Protein AF-A0A0G0GR49-F1 (afdb_monomer)

Nearest PDB structures (foldseek):
  8ges-assembly1_B  TM=6.988E-01  e=3.733E-02  Roseburia hominis
  3pdg-assembly1_A  TM=7.309E-01  e=7.184E-02  Acetivibrio thermocellus ATCC 27405
  8ges-assembly2_D 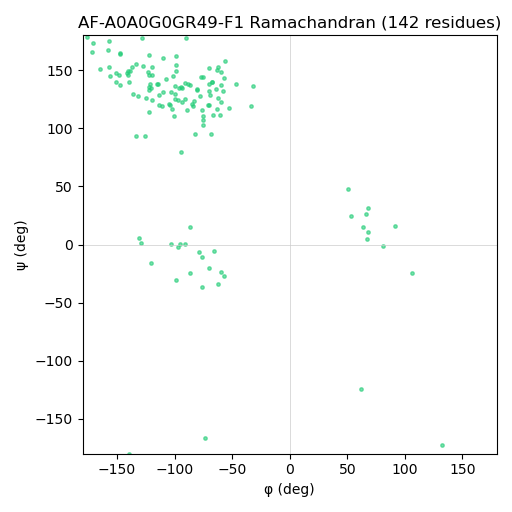 TM=6.758E-01  e=8.936E-02  Roseburia hominis
  6mvh-assembly1_C  TM=5.729E-01  e=4.397E-02  Roseburia hominis
  6nmy-assembly1_F  TM=5.237E-01  e=2.358E+00  Homo sapiens

Structure (mmCIF, N/CA/C/O backbone):
data_AF-A0A0G0GR49-F1
#
_entry.id   AF-A0A0G0GR49-F1
#
loop_
_atom_site.group_PDB
_atom_site.id
_atom_site.type_symbol
_atom_site.label_atom_id
_atom_site.label_alt_id
_atom_site.label_comp_id
_atom_site.label_asym_id
_atom_site.label_entity_id
_atom_site.label_seq_id
_atom_site.pdbx_PDB_ins_code
_atom_site.Cartn_x
_atom_site.Cartn_y
_atom_site.Cartn_z
_atom_site.occupancy
_atom_site.B_iso_or_equiv
_atom_site.auth_seq_id
_atom_site.auth_comp_id
_atom_site.auth_asym_id
_atom_site.auth_atom_id
_atom_site.pdbx_PDB_model_num
ATOM 1 N N . MET A 1 1 ? 16.044 -11.369 -40.342 1.00 41.22 1 MET A N 1
ATOM 2 C CA . MET A 1 1 ? 15.548 -11.520 -38.958 1.00 41.22 1 MET A CA 1
ATOM 3 C C . MET A 1 1 ? 16.513 -10.777 -38.052 1.00 41.22 1 MET A C 1
ATOM 5 O O . MET A 1 1 ? 17.602 -11.273 -37.810 1.00 41.22 1 MET A O 1
ATOM 9 N N . GLY A 1 2 ? 16.186 -9.537 -37.686 1.00 44.91 2 GLY A N 1
ATOM 10 C CA . GLY A 1 2 ? 17.015 -8.743 -36.782 1.00 44.91 2 GLY A CA 1
ATOM 11 C C . GLY A 1 2 ? 16.665 -9.104 -35.347 1.00 44.91 2 GLY A C 1
ATOM 12 O O . GLY A 1 2 ? 15.512 -8.956 -34.951 1.00 44.91 2 GLY A O 1
ATOM 13 N N . ILE A 1 3 ? 17.637 -9.611 -34.593 1.00 49.56 3 ILE A N 1
ATOM 14 C CA . ILE A 1 3 ? 17.514 -9.735 -33.143 1.00 49.56 3 ILE A CA 1
ATOM 15 C C . ILE A 1 3 ? 17.461 -8.307 -32.591 1.00 49.56 3 ILE A C 1
ATOM 17 O O . ILE A 1 3 ? 18.417 -7.540 -32.694 1.00 49.56 3 ILE A O 1
ATOM 21 N N . VAL A 1 4 ? 16.297 -7.920 -32.075 1.00 39.78 4 VAL A N 1
ATOM 22 C CA . VAL A 1 4 ? 16.170 -6.738 -31.229 1.00 39.78 4 VAL A CA 1
ATOM 23 C C . VAL A 1 4 ? 16.737 -7.159 -29.884 1.00 39.78 4 VAL A C 1
ATOM 25 O O . VAL A 1 4 ? 16.101 -7.905 -29.143 1.00 39.78 4 VAL A O 1
ATOM 28 N N . ILE A 1 5 ? 17.962 -6.730 -29.587 1.00 43.50 5 ILE A N 1
ATOM 29 C CA . ILE A 1 5 ? 18.467 -6.767 -28.218 1.00 43.50 5 ILE A CA 1
ATOM 30 C C . ILE A 1 5 ? 17.635 -5.725 -27.472 1.00 43.50 5 ILE A C 1
ATOM 32 O O . ILE A 1 5 ? 17.902 -4.528 -27.560 1.00 43.50 5 ILE A O 1
ATOM 36 N N . VAL A 1 6 ? 16.558 -6.167 -26.822 1.00 42.69 6 VAL A N 1
ATOM 37 C CA . VAL A 1 6 ? 15.816 -5.329 -25.881 1.00 42.69 6 VAL A CA 1
ATOM 38 C C . VAL A 1 6 ? 16.814 -4.976 -24.786 1.00 42.69 6 VAL A C 1
ATOM 40 O O . VAL A 1 6 ? 17.307 -5.854 -24.078 1.00 42.69 6 VAL A O 1
ATOM 43 N N . SER A 1 7 ? 17.197 -3.701 -24.734 1.00 49.72 7 SER A N 1
ATOM 44 C CA . SER A 1 7 ? 18.049 -3.148 -23.688 1.00 49.72 7 SER A CA 1
ATOM 45 C C . SER A 1 7 ? 17.530 -3.610 -22.329 1.00 49.72 7 SER A C 1
ATOM 47 O O . SER A 1 7 ? 16.315 -3.613 -22.123 1.00 49.72 7 SER A O 1
ATOM 49 N N . SER A 1 8 ? 18.438 -3.981 -21.425 1.00 51.34 8 SER A N 1
ATOM 50 C CA . SER A 1 8 ? 18.161 -4.235 -20.005 1.00 51.34 8 SER A CA 1
ATOM 51 C C . SER A 1 8 ? 17.027 -3.343 -19.479 1.00 51.34 8 SER A C 1
ATOM 53 O O . SER A 1 8 ? 17.045 -2.150 -19.808 1.00 51.34 8 SER A O 1
ATOM 55 N N . PRO A 1 9 ? 16.069 -3.863 -18.685 1.00 58.78 9 PRO A N 1
ATOM 56 C CA . PRO A 1 9 ? 14.983 -3.043 -18.158 1.00 58.78 9 PRO A CA 1
ATOM 57 C C . PRO A 1 9 ? 15.588 -1.820 -17.470 1.00 58.78 9 PRO A C 1
ATOM 59 O O . PRO A 1 9 ? 16.386 -1.944 -16.544 1.00 58.78 9 PRO A O 1
ATOM 62 N N . THR A 1 10 ? 15.281 -0.636 -17.994 1.00 73.12 10 THR A N 1
ATOM 63 C CA . THR A 1 10 ? 15.820 0.626 -17.475 1.00 73.12 10 THR A CA 1
ATOM 64 C C . THR A 1 10 ? 15.129 1.051 -16.189 1.00 73.12 10 THR A C 1
ATOM 66 O O . THR A 1 10 ? 15.587 1.977 -15.521 1.00 73.12 10 THR A O 1
ATOM 69 N N . CYS A 1 11 ? 14.030 0.373 -15.862 1.00 89.44 11 CYS A N 1
ATOM 70 C CA . CYS A 1 11 ? 13.277 0.554 -14.645 1.00 89.44 11 CYS A CA 1
ATOM 71 C C . CYS A 1 11 ? 13.356 -0.705 -13.782 1.00 89.44 11 CYS A C 1
ATOM 73 O O . CYS A 1 11 ? 13.202 -1.821 -14.288 1.00 89.44 11 CYS A O 1
ATOM 75 N N . SER A 1 12 ? 13.519 -0.534 -12.477 1.00 94.00 12 SER A N 1
ATOM 76 C CA . SER A 1 12 ? 13.416 -1.628 -11.513 1.00 94.00 12 SER A CA 1
ATOM 77 C C . SER A 1 12 ? 12.70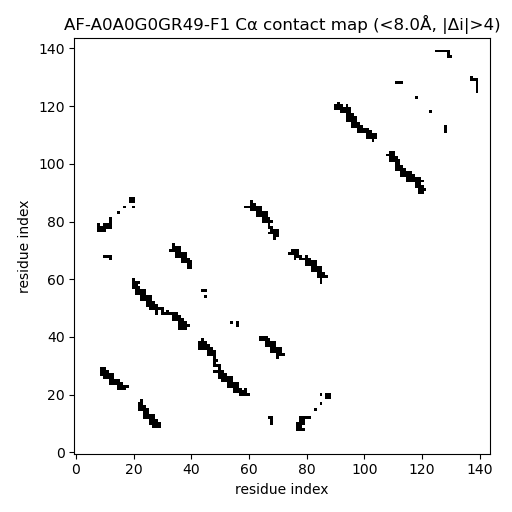4 -1.170 -10.249 1.00 94.00 12 SER A C 1
ATOM 79 O O . SER A 1 12 ? 12.784 -0.005 -9.861 1.00 94.00 12 SER A O 1
ATOM 81 N N . ILE A 1 13 ? 12.002 -2.113 -9.621 1.00 96.25 13 ILE A N 1
ATOM 82 C CA . ILE A 1 13 ? 11.442 -1.965 -8.281 1.00 96.25 13 ILE A CA 1
ATOM 83 C C . ILE A 1 13 ? 12.339 -2.773 -7.341 1.00 96.25 13 ILE A C 1
ATOM 85 O O . ILE A 1 13 ? 12.523 -3.981 -7.531 1.00 96.25 13 ILE A O 1
ATOM 89 N N . GLY A 1 14 ? 12.935 -2.095 -6.363 1.00 95.50 14 GLY A N 1
ATOM 90 C CA . GLY A 1 14 ? 13.765 -2.696 -5.325 1.00 95.50 14 GLY A CA 1
ATOM 91 C C . GLY A 1 14 ? 12.929 -3.451 -4.294 1.00 95.50 14 GLY A C 1
ATOM 92 O O . GLY A 1 14 ? 11.773 -3.796 -4.536 1.00 95.50 14 GLY A O 1
ATOM 93 N N . ASP A 1 15 ? 13.521 -3.801 -3.158 1.00 96.62 15 ASP A N 1
ATOM 94 C CA . ASP A 1 15 ? 12.801 -4.527 -2.110 1.00 96.62 15 ASP A CA 1
ATOM 95 C C . ASP A 1 15 ? 11.783 -3.634 -1.416 1.00 96.62 15 ASP A C 1
ATOM 97 O O . ASP A 1 15 ? 12.112 -2.587 -0.868 1.00 96.62 15 ASP A O 1
ATOM 101 N N . ILE A 1 16 ? 10.527 -4.063 -1.511 1.00 97.69 16 ILE A N 1
ATOM 102 C CA . ILE A 1 16 ? 9.374 -3.358 -0.976 1.00 97.69 16 ILE A CA 1
ATOM 103 C C . ILE A 1 16 ? 9.292 -3.649 0.522 1.00 97.69 16 ILE A C 1
ATOM 105 O O . ILE A 1 16 ? 9.405 -4.808 0.931 1.00 97.69 16 ILE A O 1
ATOM 109 N N . THR A 1 17 ? 9.085 -2.611 1.331 1.00 96.25 17 THR A N 1
ATOM 110 C CA . THR A 1 17 ? 8.915 -2.744 2.781 1.00 96.25 17 THR A CA 1
ATOM 111 C C . THR A 1 17 ? 7.576 -2.177 3.230 1.00 96.25 17 THR A C 1
ATOM 113 O O . THR A 1 17 ? 7.146 -1.121 2.774 1.00 96.25 17 THR A O 1
ATOM 116 N N . GLN A 1 18 ? 6.906 -2.889 4.134 1.00 94.31 18 GLN A N 1
ATOM 117 C CA . GLN A 1 18 ? 5.660 -2.434 4.741 1.00 94.31 18 GLN A CA 1
ATOM 118 C C . GLN A 1 18 ? 5.948 -1.591 5.989 1.00 94.31 18 GLN A C 1
ATOM 120 O O . GLN A 1 18 ? 6.805 -1.947 6.799 1.00 94.31 18 GLN A O 1
ATOM 125 N N . ILE A 1 19 ? 5.215 -0.490 6.148 1.00 90.56 19 ILE A N 1
ATOM 126 C CA . ILE A 1 19 ? 5.291 0.445 7.272 1.00 90.56 19 ILE A CA 1
ATOM 127 C C . ILE A 1 19 ? 3.856 0.736 7.725 1.00 90.56 19 ILE A C 1
ATOM 129 O O . ILE A 1 19 ? 3.177 1.597 7.174 1.00 90.56 19 ILE A O 1
ATOM 133 N N . GLY A 1 20 ? 3.360 -0.010 8.715 1.00 86.38 20 GLY A N 1
ATOM 134 C CA . GLY A 1 20 ? 1.939 0.052 9.069 1.00 86.38 20 GLY A CA 1
ATOM 135 C C . GLY A 1 20 ? 1.071 -0.394 7.887 1.00 86.38 20 GLY A C 1
ATOM 136 O O . GLY A 1 20 ? 1.280 -1.484 7.360 1.00 86.38 20 GLY A O 1
ATOM 137 N N . MET A 1 21 ? 0.128 0.445 7.459 1.00 88.44 21 MET A N 1
ATOM 138 C CA . MET A 1 21 ? -0.688 0.215 6.253 1.00 88.44 21 MET A CA 1
ATOM 139 C C . MET A 1 21 ? -0.080 0.831 4.983 1.00 88.44 21 MET A C 1
ATOM 141 O O . MET A 1 21 ? -0.656 0.710 3.904 1.00 88.44 21 MET A O 1
ATOM 145 N N . ASP A 1 22 ? 1.079 1.476 5.098 1.00 92.31 22 ASP A N 1
ATOM 146 C CA . ASP A 1 22 ? 1.784 2.089 3.981 1.00 92.31 22 ASP A CA 1
ATOM 147 C C . ASP A 1 22 ? 2.905 1.172 3.489 1.00 92.31 22 ASP A C 1
ATOM 149 O O . ASP A 1 22 ? 3.367 0.258 4.183 1.00 92.31 22 ASP A O 1
ATOM 153 N N . VAL A 1 23 ? 3.371 1.425 2.273 1.00 95.94 23 VAL A N 1
ATOM 154 C CA . VAL A 1 23 ? 4.409 0.635 1.623 1.00 95.94 23 VAL A CA 1
ATOM 155 C C . VAL A 1 23 ? 5.481 1.559 1.051 1.00 95.94 23 VAL A C 1
ATOM 157 O O . VAL A 1 23 ? 5.188 2.485 0.300 1.00 95.94 23 VAL A O 1
ATOM 160 N N . SER A 1 24 ? 6.739 1.294 1.398 1.00 97.19 24 SER A N 1
ATOM 161 C CA . SER A 1 24 ? 7.920 1.978 0.871 1.00 97.19 24 SER A CA 1
ATOM 162 C C . SER A 1 24 ? 8.487 1.204 -0.316 1.00 97.19 24 SER A C 1
ATOM 164 O O . SER A 1 24 ? 8.801 0.012 -0.222 1.00 97.19 24 SER A O 1
ATOM 166 N N . ILE A 1 25 ? 8.588 1.887 -1.454 1.00 97.62 25 ILE A N 1
ATOM 167 C CA . ILE A 1 25 ? 8.846 1.287 -2.761 1.00 97.62 25 ILE A CA 1
ATOM 168 C C . ILE A 1 25 ? 10.064 1.978 -3.378 1.00 97.62 25 ILE A C 1
ATOM 170 O O . ILE A 1 25 ? 9.925 3.015 -4.034 1.00 97.62 25 ILE A O 1
ATOM 174 N N . PRO A 1 26 ? 11.275 1.431 -3.185 1.00 96.81 26 PRO A N 1
ATOM 175 C CA . PRO A 1 26 ? 12.460 1.947 -3.850 1.00 96.81 26 PRO A CA 1
ATOM 176 C C . PRO A 1 26 ? 12.390 1.637 -5.346 1.00 96.81 26 PRO A C 1
ATOM 178 O O . PRO A 1 26 ? 12.140 0.497 -5.746 1.00 96.81 26 PRO A O 1
ATOM 181 N N . ILE A 1 27 ? 12.652 2.633 -6.185 1.00 94.81 27 ILE A N 1
ATOM 182 C CA . ILE A 1 27 ? 12.670 2.487 -7.640 1.00 94.81 27 ILE A CA 1
ATOM 183 C C . ILE A 1 27 ? 13.967 3.020 -8.250 1.00 94.81 27 ILE A C 1
ATOM 185 O O . ILE A 1 27 ? 14.632 3.913 -7.723 1.00 94.81 27 ILE A O 1
ATOM 189 N N . THR A 1 28 ? 14.317 2.477 -9.411 1.00 93.88 28 THR A N 1
ATOM 190 C CA . THR A 1 28 ? 15.355 3.020 -10.295 1.00 93.88 28 THR A CA 1
ATOM 191 C C . THR A 1 28 ? 14.736 3.306 -11.655 1.00 93.88 28 THR A C 1
ATOM 193 O O . THR A 1 28 ? 13.980 2.480 -12.161 1.00 93.88 28 THR A O 1
ATOM 196 N N . LEU A 1 29 ? 15.050 4.464 -12.241 1.00 92.31 29 LEU A N 1
ATOM 197 C CA . LEU A 1 29 ? 14.583 4.906 -13.562 1.00 92.31 29 LEU A CA 1
ATOM 198 C C . LEU A 1 29 ? 15.778 5.208 -14.491 1.00 92.31 29 LEU A C 1
ATOM 200 O O . LEU A 1 29 ? 16.880 5.456 -14.011 1.00 92.31 29 LEU A O 1
ATOM 204 N N . PRO A 1 30 ? 15.592 5.287 -15.823 1.00 86.69 30 PRO A N 1
ATOM 205 C CA . PRO A 1 30 ? 16.683 5.554 -16.775 1.00 86.69 30 PRO A CA 1
ATOM 206 C C . PRO A 1 30 ? 17.358 6.936 -16.697 1.00 86.69 30 PRO A C 1
ATOM 208 O O . PRO A 1 30 ? 18.267 7.192 -17.483 1.00 86.69 30 PRO A O 1
ATOM 211 N N . GLY A 1 31 ? 16.886 7.874 -15.866 1.00 82.06 31 GLY A N 1
ATOM 212 C CA . GLY A 1 31 ? 17.450 9.234 -15.781 1.00 82.06 31 GLY A CA 1
ATOM 213 C C . GLY A 1 31 ? 17.320 10.083 -17.060 1.00 82.06 31 GLY A C 1
ATOM 214 O O . GLY A 1 31 ? 17.959 11.120 -17.191 1.00 82.06 31 GLY A O 1
ATOM 215 N N . ASN A 1 32 ? 16.478 9.676 -18.013 1.00 84.25 32 ASN A N 1
ATOM 216 C CA . ASN A 1 32 ? 16.323 10.312 -19.330 1.00 84.25 32 ASN A CA 1
ATOM 217 C C . ASN A 1 32 ? 15.314 11.481 -19.355 1.00 84.25 32 ASN A C 1
ATOM 219 O O . ASN A 1 32 ? 14.828 11.854 -20.422 1.00 84.25 32 ASN A O 1
ATOM 223 N N . GLY A 1 33 ? 14.924 12.001 -18.187 1.00 84.75 33 GLY A N 1
ATOM 224 C CA . GLY A 1 33 ? 13.936 13.078 -18.044 1.00 84.75 33 GLY A CA 1
ATOM 225 C C . GLY A 1 33 ? 12.499 12.709 -18.437 1.00 84.75 33 GLY A C 1
ATOM 226 O O . GLY A 1 33 ? 11.626 13.576 -18.431 1.00 84.75 33 GLY A O 1
ATOM 227 N N . THR A 1 34 ? 12.233 11.444 -18.776 1.00 89.56 34 THR A N 1
ATOM 228 C CA . THR A 1 34 ? 10.886 10.953 -19.093 1.00 89.56 34 THR A CA 1
ATOM 229 C C . THR A 1 34 ? 10.076 10.745 -17.816 1.00 89.56 34 THR A C 1
ATOM 231 O O . THR A 1 34 ? 10.608 10.284 -16.811 1.00 89.56 34 THR A O 1
ATOM 234 N N . TRP A 1 35 ? 8.776 11.032 -17.879 1.00 93.25 35 TRP A N 1
ATOM 235 C CA . TRP A 1 35 ? 7.834 10.740 -16.801 1.00 93.25 35 TRP A CA 1
ATOM 236 C C . TRP A 1 35 ? 7.377 9.283 -16.798 1.00 93.25 35 TRP A C 1
ATOM 238 O O . TRP A 1 35 ? 6.924 8.756 -17.823 1.00 93.25 35 TRP A O 1
ATOM 248 N N . TYR A 1 36 ? 7.417 8.685 -15.614 1.00 94.62 36 TYR A N 1
ATOM 249 C CA . TYR A 1 36 ? 6.901 7.355 -15.334 1.00 94.62 36 TYR A CA 1
ATOM 250 C C . TYR A 1 36 ? 5.810 7.437 -14.270 1.00 94.62 36 TYR A C 1
ATOM 252 O O . TYR A 1 36 ? 5.791 8.362 -13.456 1.00 94.62 36 TYR A O 1
ATOM 260 N N . SER A 1 37 ? 4.889 6.483 -14.310 1.00 95.44 37 SER A N 1
ATOM 261 C CA . SER A 1 37 ? 3.956 6.211 -13.225 1.00 95.44 37 SER A CA 1
ATOM 262 C C . SER A 1 37 ? 4.350 4.914 -12.530 1.00 95.44 37 SER A C 1
ATOM 264 O O . SER A 1 37 ? 4.795 3.964 -13.183 1.00 95.44 37 SER A O 1
ATOM 266 N N . LEU A 1 38 ? 4.197 4.886 -11.210 1.00 96.69 38 LEU A N 1
ATOM 267 C CA . LEU A 1 38 ? 4.124 3.644 -10.459 1.00 96.69 38 LEU A CA 1
ATOM 268 C C . LEU A 1 38 ? 2.648 3.266 -10.380 1.00 96.69 38 LEU A C 1
ATOM 270 O O . LEU A 1 38 ? 1.830 4.076 -9.945 1.00 96.69 38 LEU A O 1
ATOM 274 N N . ASN A 1 39 ? 2.313 2.055 -10.812 1.00 97.25 39 ASN A N 1
ATOM 275 C CA . ASN A 1 39 ? 0.951 1.546 -10.781 1.00 97.25 39 ASN A CA 1
ATOM 276 C C . ASN A 1 39 ? 0.853 0.354 -9.827 1.00 97.25 39 ASN A C 1
ATOM 278 O O . ASN A 1 39 ? 1.723 -0.518 -9.866 1.00 97.25 39 ASN A O 1
ATOM 282 N N . ARG A 1 40 ? -0.220 0.296 -9.037 1.00 97.44 40 ARG A N 1
ATOM 283 C CA . ARG A 1 40 ? -0.626 -0.833 -8.194 1.00 97.44 40 ARG A CA 1
ATOM 284 C C . ARG A 1 40 ? -1.899 -1.438 -8.774 1.00 97.44 40 ARG A C 1
ATOM 286 O O . ARG A 1 40 ? -2.896 -0.742 -8.910 1.00 97.44 40 ARG A O 1
ATOM 293 N N . ASP A 1 41 ? -1.850 -2.709 -9.160 1.00 96.94 41 ASP A N 1
ATOM 294 C CA . ASP A 1 41 ? -2.984 -3.464 -9.730 1.00 96.94 41 ASP A CA 1
ATOM 295 C C . ASP A 1 41 ? -3.668 -2.795 -10.938 1.00 96.94 41 ASP A C 1
ATOM 297 O O . ASP A 1 41 ? -4.824 -3.063 -11.254 1.00 96.94 41 ASP A O 1
ATOM 301 N N . GLY A 1 42 ? -2.927 -1.940 -11.645 1.00 92.62 42 GLY A N 1
ATOM 302 C CA . GLY A 1 42 ? -3.413 -1.167 -12.788 1.00 92.62 42 GLY A CA 1
ATOM 303 C C . GLY A 1 42 ? -3.627 0.317 -12.492 1.00 92.62 42 GLY A C 1
ATOM 304 O O . GLY A 1 42 ? -3.469 1.122 -13.412 1.00 92.62 42 GLY A O 1
ATOM 305 N N . ASP A 1 43 ? -3.859 0.697 -11.237 1.00 94.81 43 ASP A N 1
ATOM 306 C CA . ASP A 1 43 ? -4.117 2.082 -10.834 1.00 94.81 43 ASP A CA 1
ATOM 307 C C . ASP A 1 43 ? -2.819 2.848 -10.558 1.00 94.81 43 ASP A C 1
ATOM 309 O O . ASP A 1 43 ? -1.895 2.325 -9.942 1.00 94.81 43 ASP A O 1
ATOM 313 N N . GLU A 1 44 ? -2.726 4.099 -11.014 1.00 95.56 44 GLU A N 1
ATOM 314 C CA . GLU A 1 44 ? -1.572 4.977 -10.763 1.00 95.56 44 GLU A CA 1
ATOM 315 C C . GLU A 1 44 ? -1.539 5.400 -9.283 1.00 95.56 44 GLU A C 1
ATOM 317 O O . GLU A 1 44 ? -2.470 6.052 -8.815 1.00 95.56 44 GLU A O 1
ATOM 322 N N . VAL A 1 45 ? -0.460 5.060 -8.567 1.00 95.62 45 VAL A N 1
ATOM 323 C CA . VAL A 1 45 ? -0.244 5.457 -7.161 1.00 95.62 45 VAL A CA 1
ATOM 324 C C . VAL A 1 45 ? 0.684 6.663 -7.025 1.00 95.62 45 VAL A C 1
ATOM 326 O O . VAL A 1 45 ? 0.517 7.457 -6.107 1.00 95.62 45 VAL A O 1
ATOM 329 N N . ASP A 1 46 ? 1.637 6.838 -7.946 1.00 96.38 46 ASP A N 1
ATOM 330 C CA . ASP A 1 46 ? 2.552 7.984 -7.945 1.00 96.38 46 ASP A CA 1
ATOM 331 C C . ASP A 1 46 ? 3.159 8.257 -9.335 1.00 96.38 46 ASP A C 1
ATOM 333 O O . ASP A 1 46 ? 3.071 7.433 -10.255 1.00 96.38 46 ASP A O 1
ATOM 337 N N . ARG A 1 47 ? 3.795 9.427 -9.498 1.00 94.38 47 ARG A N 1
ATOM 338 C CA . ARG A 1 47 ? 4.533 9.815 -10.702 1.00 94.38 47 ARG A CA 1
ATOM 339 C C . ARG A 1 47 ? 5.858 10.476 -10.386 1.00 94.38 47 ARG A C 1
ATOM 341 O O . ARG A 1 47 ? 5.913 11.550 -9.791 1.00 94.38 47 ARG A O 1
ATOM 348 N N . THR A 1 48 ? 6.904 9.971 -11.022 1.00 92.75 48 THR A N 1
ATOM 349 C CA . THR A 1 48 ? 8.236 10.557 -10.908 1.00 92.75 48 THR A CA 1
ATOM 350 C C . THR A 1 48 ? 9.031 10.400 -12.203 1.00 92.75 48 THR A C 1
ATOM 352 O O . THR A 1 48 ? 8.670 9.677 -13.137 1.00 92.75 48 THR A O 1
ATOM 355 N N . LYS A 1 49 ? 10.108 11.173 -12.290 1.00 90.56 49 LYS A N 1
ATOM 356 C CA . LYS A 1 49 ? 11.120 11.128 -13.354 1.00 90.56 49 LYS A CA 1
ATOM 357 C C . LYS A 1 49 ? 12.539 11.043 -12.781 1.00 90.56 49 LYS A C 1
ATOM 359 O O . LYS A 1 49 ? 13.502 11.076 -13.546 1.00 90.56 49 LYS A O 1
ATOM 364 N N . HIS A 1 50 ? 12.666 11.000 -11.452 1.00 84.94 50 HIS A N 1
ATOM 365 C CA . HIS A 1 50 ? 13.935 11.035 -10.732 1.00 84.94 50 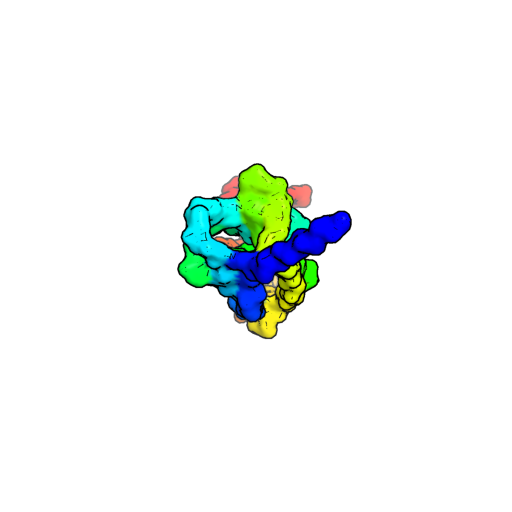HIS A CA 1
ATOM 366 C C . HIS A 1 50 ? 14.376 9.626 -10.326 1.00 84.94 50 HIS A C 1
ATOM 368 O O . HIS A 1 50 ? 13.564 8.714 -10.210 1.00 84.94 50 HIS A O 1
ATOM 374 N N . THR A 1 51 ? 15.684 9.439 -10.161 1.00 82.19 51 THR A N 1
ATOM 375 C CA . THR A 1 51 ? 16.285 8.170 -9.741 1.00 82.19 51 THR A CA 1
ATOM 376 C C . THR A 1 51 ? 17.554 8.428 -8.922 1.00 82.19 51 THR A C 1
ATOM 378 O O . THR A 1 51 ? 18.294 9.355 -9.268 1.00 82.19 51 THR A O 1
ATOM 381 N N . PRO A 1 52 ? 17.867 7.586 -7.919 1.00 79.81 52 PRO A N 1
ATOM 382 C CA . PRO A 1 52 ? 16.934 6.678 -7.241 1.00 79.81 52 PRO A CA 1
ATOM 383 C C . PRO A 1 52 ? 15.832 7.473 -6.529 1.00 79.81 52 PRO A C 1
ATOM 385 O O . PRO A 1 52 ? 16.043 8.626 -6.158 1.00 79.81 52 PRO A O 1
ATOM 388 N N . ASP A 1 53 ? 14.664 6.864 -6.371 1.00 86.62 53 ASP A N 1
ATOM 389 C CA . ASP A 1 53 ? 13.537 7.460 -5.651 1.00 86.62 53 ASP A CA 1
ATOM 390 C C . ASP A 1 53 ? 12.899 6.399 -4.751 1.00 86.62 53 ASP A C 1
ATOM 392 O O . ASP A 1 53 ? 12.979 5.204 -5.047 1.00 86.62 53 ASP A O 1
ATOM 396 N N . THR A 1 54 ? 12.278 6.833 -3.661 1.00 94.12 54 THR A N 1
ATOM 397 C CA . THR A 1 54 ? 11.491 5.960 -2.788 1.00 94.12 54 THR A CA 1
ATOM 398 C C . THR A 1 54 ? 10.092 6.526 -2.714 1.00 94.12 54 THR A C 1
ATOM 400 O O . THR A 1 54 ? 9.878 7.606 -2.167 1.00 94.12 54 THR A O 1
ATOM 403 N N . ILE A 1 55 ? 9.141 5.776 -3.258 1.00 95.69 55 ILE A N 1
ATOM 404 C CA . ILE A 1 55 ? 7.733 6.154 -3.262 1.00 95.69 55 ILE A CA 1
ATOM 405 C C . ILE A 1 55 ? 7.059 5.530 -2.043 1.00 95.69 55 ILE A C 1
ATOM 407 O O . ILE A 1 55 ? 7.259 4.348 -1.765 1.00 95.69 55 ILE A O 1
ATOM 411 N N . PHE A 1 56 ? 6.249 6.319 -1.341 1.00 95.50 56 PHE A N 1
ATOM 412 C CA . PHE A 1 56 ? 5.372 5.830 -0.283 1.00 95.50 56 PHE A CA 1
ATOM 413 C C . PHE A 1 56 ? 3.952 5.702 -0.828 1.00 95.50 56 PHE A C 1
ATOM 415 O O . PHE A 1 56 ? 3.304 6.702 -1.130 1.00 95.50 56 PHE A O 1
ATOM 422 N N . ASP A 1 57 ? 3.486 4.466 -0.968 1.00 96.12 57 ASP A N 1
ATOM 423 C CA . ASP A 1 57 ? 2.097 4.154 -1.286 1.00 96.12 57 ASP A CA 1
ATOM 424 C C . ASP A 1 57 ? 1.322 4.024 0.028 1.00 96.12 57 ASP A C 1
ATOM 426 O O . ASP A 1 57 ? 1.650 3.177 0.859 1.00 96.12 57 ASP A O 1
ATOM 430 N N . THR A 1 58 ? 0.353 4.912 0.248 1.00 93.44 58 THR A N 1
ATOM 431 C CA . THR A 1 58 ? -0.320 5.051 1.550 1.00 93.44 58 THR A CA 1
ATOM 432 C C . THR A 1 58 ? -1.652 4.317 1.591 1.00 93.44 58 THR A C 1
ATOM 434 O O . THR A 1 58 ? -2.349 4.229 0.578 1.00 93.44 58 THR A O 1
ATOM 437 N N . ASN A 1 59 ? -2.033 3.832 2.774 1.00 91.12 59 ASN A N 1
ATOM 438 C CA . ASN A 1 59 ? -3.290 3.125 3.028 1.00 91.12 59 ASN A CA 1
ATOM 439 C C . ASN A 1 59 ? -3.542 1.982 2.030 1.00 91.12 59 ASN A C 1
ATOM 441 O O . ASN A 1 59 ? -4.625 1.862 1.447 1.00 91.12 59 ASN A O 1
ATOM 445 N N . VAL A 1 60 ? -2.524 1.153 1.804 1.00 93.75 60 VAL A N 1
ATOM 446 C CA . VAL A 1 60 ? -2.618 0.012 0.894 1.00 93.75 60 VAL A CA 1
ATOM 447 C C . VAL A 1 60 ? -3.552 -1.037 1.506 1.00 93.75 60 VAL A C 1
ATOM 449 O O . VAL A 1 60 ? -3.366 -1.404 2.669 1.00 93.75 60 VAL A O 1
ATOM 452 N N . PRO A 1 61 ? -4.567 -1.533 0.773 1.00 92.75 61 PRO A N 1
ATOM 453 C CA . PRO A 1 61 ? -5.427 -2.600 1.273 1.00 92.75 61 PRO A CA 1
ATOM 454 C C . PRO A 1 61 ? -4.640 -3.853 1.674 1.00 92.75 61 PRO A C 1
ATOM 456 O O . PRO A 1 61 ? -3.529 -4.093 1.214 1.00 92.75 61 PRO A O 1
ATOM 459 N N . LEU A 1 62 ? -5.229 -4.685 2.533 1.00 92.12 62 LEU A N 1
ATOM 460 C CA . LEU A 1 62 ? -4.648 -5.989 2.845 1.00 92.12 62 LEU A CA 1
ATOM 461 C C . LEU A 1 62 ? -4.772 -6.921 1.638 1.00 92.12 62 LEU A C 1
ATOM 463 O O . LEU A 1 62 ? -5.839 -7.011 1.028 1.00 92.12 62 LEU A O 1
ATOM 467 N N . GLY A 1 63 ? -3.719 -7.686 1.358 1.00 95.25 63 GLY A N 1
ATOM 468 C CA . GLY A 1 63 ? -3.716 -8.679 0.290 1.00 95.25 63 GLY A CA 1
ATOM 469 C C . GLY A 1 63 ? -2.488 -8.622 -0.609 1.00 95.25 63 GLY A C 1
ATOM 470 O O . GLY A 1 63 ? -1.499 -7.948 -0.327 1.00 95.25 63 GLY A O 1
ATOM 471 N N . LEU A 1 64 ? -2.541 -9.408 -1.684 1.00 97.75 64 LEU A N 1
ATOM 472 C CA . LEU A 1 64 ? -1.501 -9.448 -2.705 1.00 97.75 64 LEU A CA 1
ATOM 473 C C . LEU A 1 64 ? -1.715 -8.309 -3.703 1.00 97.75 64 LEU A C 1
ATOM 475 O O . LEU A 1 64 ? -2.746 -8.267 -4.367 1.00 97.75 64 LEU A O 1
ATOM 479 N N . HIS A 1 65 ? -0.698 -7.470 -3.856 1.00 98.19 65 HIS A N 1
ATOM 480 C CA . HIS A 1 65 ? -0.668 -6.352 -4.790 1.00 98.19 65 HIS A CA 1
ATOM 481 C C . HIS A 1 65 ? 0.474 -6.511 -5.790 1.00 98.19 65 HIS A C 1
ATOM 483 O O . HIS A 1 65 ? 1.550 -7.022 -5.460 1.00 98.19 65 HIS A O 1
ATOM 489 N N . THR A 1 66 ? 0.251 -6.064 -7.024 1.00 98.25 66 THR A N 1
ATOM 490 C CA . THR A 1 66 ? 1.253 -6.068 -8.092 1.00 98.25 66 THR A CA 1
ATOM 491 C C . THR A 1 66 ? 1.625 -4.645 -8.473 1.00 98.25 66 THR A C 1
ATOM 493 O O . THR A 1 66 ? 0.793 -3.884 -8.960 1.00 98.25 66 THR A O 1
ATOM 496 N N . TYR A 1 67 ? 2.903 -4.311 -8.317 1.00 98.06 67 TYR A N 1
ATOM 497 C CA . TYR A 1 67 ? 3.468 -3.025 -8.697 1.00 98.06 67 TYR A CA 1
ATOM 498 C C . TYR A 1 67 ? 4.182 -3.097 -10.044 1.00 98.06 67 TYR A C 1
ATOM 500 O O . TYR A 1 67 ? 4.950 -4.027 -10.311 1.00 98.06 67 TYR A O 1
ATOM 508 N N . GLN A 1 68 ? 3.965 -2.093 -10.891 1.00 96.62 68 GLN A N 1
ATOM 509 C CA . GLN A 1 68 ? 4.629 -1.946 -12.187 1.00 96.62 68 GLN A CA 1
ATOM 510 C C . GLN A 1 68 ? 4.984 -0.487 -12.466 1.00 96.62 68 GLN A C 1
ATOM 512 O O . GLN A 1 68 ? 4.235 0.421 -12.121 1.00 96.62 68 GLN A O 1
ATOM 517 N N . ILE A 1 69 ? 6.110 -0.263 -13.148 1.00 95.88 69 ILE A N 1
ATOM 518 C CA . ILE A 1 69 ? 6.510 1.069 -13.616 1.00 95.88 69 ILE A CA 1
ATOM 519 C C . ILE A 1 69 ? 6.146 1.203 -15.092 1.00 95.88 69 ILE A C 1
ATOM 521 O O . ILE A 1 69 ? 6.586 0.398 -15.922 1.00 95.88 69 ILE A O 1
ATOM 525 N N . VAL A 1 70 ? 5.384 2.241 -15.429 1.00 94.69 70 VAL A N 1
ATOM 526 C CA . VAL A 1 70 ? 4.858 2.483 -16.775 1.00 94.69 70 VAL A CA 1
ATOM 527 C C . VAL A 1 70 ? 5.342 3.827 -17.307 1.00 94.69 70 VAL A C 1
ATOM 529 O O . VAL A 1 70 ? 5.303 4.850 -16.628 1.00 94.69 70 VAL A O 1
ATOM 532 N N . LYS A 1 71 ? 5.800 3.856 -18.561 1.00 93.19 71 LYS A N 1
ATOM 533 C CA . LYS A 1 71 ? 6.154 5.104 -19.248 1.00 93.19 71 LYS A CA 1
ATOM 534 C C . LYS A 1 71 ? 4.878 5.824 -19.686 1.00 93.19 71 LYS A C 1
ATOM 536 O O . LYS A 1 71 ? 4.184 5.329 -20.575 1.00 93.19 71 LYS A O 1
ATOM 541 N N . ARG A 1 72 ? 4.593 7.018 -19.152 1.00 92.94 72 ARG A N 1
ATOM 542 C CA . ARG A 1 72 ? 3.293 7.691 -19.377 1.00 92.94 72 ARG A CA 1
ATOM 543 C C . ARG A 1 72 ? 3.010 8.044 -20.834 1.00 92.94 72 ARG A C 1
ATOM 5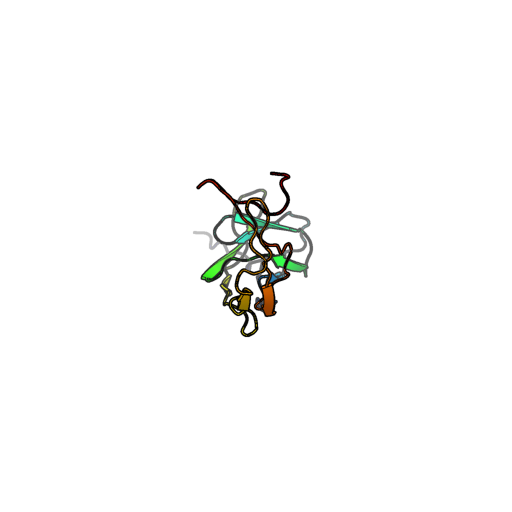45 O O . ARG A 1 72 ? 1.866 7.988 -21.262 1.00 92.94 72 ARG A O 1
ATOM 552 N N . SER A 1 73 ? 4.037 8.382 -21.614 1.00 89.88 73 SER A N 1
ATOM 553 C CA . SER A 1 73 ? 3.837 8.753 -23.021 1.00 89.88 73 SER A CA 1
ATOM 554 C C . SER A 1 73 ? 3.440 7.582 -23.922 1.00 89.88 73 SER A C 1
ATOM 556 O O . SER A 1 73 ? 2.906 7.817 -24.999 1.00 89.88 73 SER A O 1
ATOM 558 N N . SER A 1 74 ? 3.703 6.339 -23.507 1.00 88.94 74 SER A N 1
ATOM 559 C CA . SER A 1 74 ? 3.403 5.138 -24.298 1.00 88.94 74 SER A CA 1
ATOM 560 C C . SER A 1 74 ? 2.458 4.154 -23.609 1.00 88.94 74 SER A C 1
ATOM 562 O O . SER A 1 74 ? 1.969 3.251 -24.273 1.00 88.94 74 SER A O 1
ATOM 564 N N . GLY A 1 75 ? 2.245 4.264 -22.295 1.00 88.19 75 GLY A N 1
ATOM 565 C CA . GLY A 1 75 ? 1.479 3.285 -21.513 1.00 88.19 75 GLY A CA 1
ATOM 566 C C . GLY A 1 75 ? 2.157 1.914 -21.383 1.00 88.19 75 GLY A C 1
ATOM 567 O O . GLY A 1 75 ? 1.540 0.958 -20.933 1.00 88.19 75 GLY A O 1
ATOM 568 N N . VAL A 1 76 ? 3.428 1.803 -21.779 1.00 89.19 76 VAL A N 1
ATOM 569 C CA . VAL A 1 76 ? 4.194 0.548 -21.781 1.00 89.19 76 VAL A CA 1
ATOM 570 C C . VAL A 1 76 ? 5.030 0.435 -20.508 1.00 89.19 76 VAL A C 1
ATOM 572 O O . VAL A 1 76 ? 5.707 1.394 -20.121 1.00 89.19 76 VAL A O 1
ATOM 575 N N . SER A 1 77 ? 5.010 -0.743 -19.881 1.00 91.81 77 SER A N 1
ATOM 576 C CA . SER A 1 77 ? 5.861 -1.072 -18.736 1.00 91.81 77 SER A CA 1
ATOM 577 C C . SER A 1 77 ? 7.341 -1.072 -19.125 1.00 91.81 77 SER A C 1
ATOM 579 O O . SER A 1 77 ? 7.711 -1.670 -20.136 1.00 91.81 77 SER A O 1
ATOM 581 N N . CYS A 1 78 ? 8.203 -0.448 -18.323 1.00 89.56 78 CYS A N 1
ATOM 582 C CA . CYS A 1 78 ? 9.642 -0.346 -18.617 1.00 89.56 78 CYS A CA 1
ATOM 583 C C . CYS A 1 78 ? 10.533 -1.305 -17.807 1.00 89.56 78 CYS A C 1
ATOM 585 O O . CYS A 1 78 ? 11.753 -1.306 -17.978 1.00 89.56 78 CYS A O 1
ATOM 587 N N . GLY A 1 79 ? 9.935 -2.126 -16.943 1.00 91.31 79 GLY A N 1
ATOM 588 C CA . GLY A 1 79 ? 10.627 -3.098 -16.103 1.00 91.31 79 GLY A CA 1
ATOM 589 C C . GLY A 1 79 ? 9.710 -4.240 -15.659 1.00 91.31 79 GLY A C 1
ATOM 590 O O . GLY A 1 79 ? 8.513 -4.215 -15.960 1.00 91.31 79 GLY A O 1
ATOM 591 N N . PRO A 1 80 ? 10.261 -5.253 -14.969 1.00 92.88 80 PRO A N 1
ATOM 592 C CA . PRO A 1 80 ? 9.467 -6.345 -14.419 1.00 92.88 80 PRO A CA 1
ATOM 593 C C . PRO A 1 80 ? 8.484 -5.839 -13.355 1.00 92.88 80 PRO A C 1
ATOM 595 O O . PRO A 1 80 ? 8.759 -4.870 -12.646 1.00 92.88 80 PRO A O 1
ATOM 598 N N . ALA A 1 81 ? 7.348 -6.528 -13.234 1.00 95.19 81 ALA A N 1
ATOM 599 C CA . ALA A 1 81 ? 6.426 -6.324 -12.123 1.00 95.19 81 ALA A CA 1
ATOM 600 C C . ALA A 1 81 ? 7.021 -6.851 -10.815 1.00 95.19 81 ALA A C 1
ATOM 602 O O . ALA A 1 81 ? 7.782 -7.823 -10.831 1.00 95.19 81 ALA A O 1
ATOM 603 N N . LYS A 1 82 ? 6.619 -6.265 -9.686 1.00 97.31 82 LYS A N 1
ATOM 604 C CA . LYS A 1 82 ? 6.930 -6.791 -8.357 1.00 97.31 82 LYS A CA 1
ATOM 605 C C . LYS A 1 82 ? 5.660 -6.999 -7.552 1.00 97.31 82 LYS A C 1
ATOM 607 O O . LYS A 1 82 ? 4.853 -6.090 -7.404 1.00 97.31 82 LYS A O 1
ATOM 612 N N . THR A 1 83 ? 5.494 -8.209 -7.042 1.00 98.06 83 THR A N 1
ATOM 613 C CA . THR A 1 83 ? 4.387 -8.567 -6.160 1.00 98.06 83 THR A CA 1
ATOM 614 C C . THR A 1 83 ? 4.778 -8.357 -4.707 1.00 98.06 83 THR A C 1
ATOM 616 O O . THR A 1 83 ? 5.886 -8.728 -4.312 1.00 98.06 83 THR A O 1
ATOM 619 N N . PHE A 1 84 ? 3.861 -7.825 -3.912 1.00 97.62 84 PHE A N 1
ATOM 620 C CA . PHE A 1 84 ? 4.029 -7.648 -2.477 1.00 97.62 84 PHE A CA 1
ATOM 621 C C . PHE A 1 84 ? 2.725 -7.986 -1.759 1.00 97.62 84 PHE A C 1
ATOM 623 O O . PHE A 1 84 ? 1.648 -7.671 -2.258 1.00 97.62 84 PHE A O 1
ATOM 630 N N . VAL A 1 85 ? 2.818 -8.656 -0.611 1.00 96.75 85 VAL A N 1
ATOM 631 C CA . VAL A 1 85 ? 1.650 -8.964 0.219 1.00 96.75 85 VAL A CA 1
ATOM 632 C C . VAL A 1 85 ? 1.634 -7.991 1.382 1.00 96.75 85 VAL A C 1
ATOM 634 O O . VAL A 1 85 ? 2.542 -8.018 2.209 1.00 96.75 85 VAL A O 1
ATOM 637 N N . VAL A 1 86 ? 0.599 -7.161 1.447 1.00 94.94 86 VAL A N 1
ATOM 638 C CA . VAL A 1 86 ? 0.328 -6.312 2.604 1.00 94.94 86 VAL A CA 1
ATOM 639 C C . VAL A 1 86 ? -0.454 -7.138 3.611 1.00 94.94 86 VAL A C 1
ATOM 641 O O . VAL A 1 86 ? -1.527 -7.669 3.310 1.00 94.94 86 VAL A O 1
ATOM 644 N N . VAL A 1 87 ? 0.109 -7.280 4.804 1.00 91.56 87 VAL A N 1
ATOM 645 C CA . VAL A 1 87 ? -0.499 -8.028 5.908 1.00 91.56 87 VAL A CA 1
ATOM 646 C C . VAL A 1 87 ? -0.937 -7.076 7.006 1.00 91.56 87 VAL A C 1
ATOM 648 O O . VAL A 1 87 ? -0.477 -5.946 7.073 1.00 91.56 87 VAL A O 1
ATOM 651 N N . LEU A 1 88 ? -1.838 -7.507 7.880 1.00 86.69 88 LEU A N 1
ATOM 652 C CA . LEU A 1 88 ? -2.164 -6.704 9.052 1.00 86.69 88 LEU A CA 1
ATOM 653 C C . LEU A 1 88 ? -0.889 -6.562 9.910 1.00 86.69 88 LEU A C 1
ATOM 655 O O . LEU A 1 88 ? -0.275 -7.593 10.211 1.00 86.69 88 LEU A O 1
ATOM 659 N N . PRO A 1 89 ? -0.451 -5.341 10.275 1.00 79.19 89 PRO A N 1
ATOM 660 C CA . PRO A 1 89 ? 0.673 -5.181 11.186 1.00 79.19 89 PRO A CA 1
ATOM 661 C C . PRO A 1 89 ? 0.377 -5.911 12.502 1.00 79.19 89 PRO A C 1
ATOM 663 O O . PRO A 1 89 ? -0.771 -5.900 12.944 1.00 79.19 89 PRO A O 1
ATOM 666 N N . PRO A 1 90 ? 1.376 -6.541 13.142 1.00 68.06 90 PRO A N 1
ATOM 667 C CA . PRO A 1 90 ? 1.158 -7.342 14.349 1.00 68.06 90 PRO A CA 1
ATOM 668 C C . PRO A 1 90 ? 0.562 -6.535 15.512 1.00 68.06 90 PRO A C 1
ATOM 670 O O . PRO A 1 90 ? -0.105 -7.114 16.361 1.00 68.06 90 PRO A O 1
ATOM 673 N N . ASP A 1 91 ? 0.754 -5.213 15.507 1.00 67.88 91 ASP A N 1
ATOM 674 C CA . ASP A 1 91 ? 0.230 -4.293 16.520 1.00 67.88 91 ASP A CA 1
ATOM 675 C C . ASP A 1 91 ? -1.106 -3.639 16.107 1.00 67.88 91 ASP A C 1
ATOM 677 O O . ASP A 1 91 ? -1.652 -2.826 16.853 1.00 67.88 91 ASP A O 1
ATOM 681 N N . LEU A 1 92 ? -1.638 -3.972 14.921 1.00 67.00 92 LEU A N 1
ATOM 682 C CA . LEU A 1 92 ? -2.921 -3.471 14.430 1.00 67.00 92 LEU A CA 1
ATOM 683 C C . LEU A 1 92 ? -4.036 -4.475 14.774 1.00 67.00 92 LEU A C 1
ATOM 685 O O . LEU A 1 92 ? -4.428 -5.310 13.960 1.00 67.00 92 LEU A O 1
ATOM 689 N N . GLU A 1 93 ? -4.513 -4.456 16.015 1.00 71.50 93 GLU A N 1
ATOM 690 C CA . GLU A 1 93 ? -5.618 -5.313 16.461 1.00 71.50 93 GLU A CA 1
ATOM 691 C C . GLU A 1 93 ? -6.993 -4.649 16.268 1.00 71.50 93 GLU A C 1
ATOM 693 O O . GLU A 1 93 ? -7.122 -3.511 15.826 1.00 71.50 93 GLU A O 1
ATOM 698 N N . LYS A 1 94 ? -8.079 -5.363 16.591 1.00 73.94 94 LYS A N 1
ATOM 699 C CA . LYS A 1 94 ? -9.391 -4.709 16.685 1.00 73.94 94 LYS A CA 1
ATOM 700 C C . LYS A 1 94 ? -9.389 -3.747 17.877 1.00 73.94 94 LYS A C 1
ATOM 702 O O . LYS A 1 94 ? -8.910 -4.140 18.943 1.00 73.94 94 LYS A O 1
ATOM 707 N N . PRO A 1 95 ? -9.987 -2.549 17.752 1.00 80.19 95 PRO A N 1
ATOM 708 C CA . PRO A 1 95 ? -10.148 -1.667 18.892 1.00 80.19 95 PRO A CA 1
ATOM 709 C C . PRO A 1 95 ? -10.980 -2.364 19.969 1.00 80.19 95 PRO A C 1
ATOM 711 O O . PRO A 1 95 ? -11.985 -3.025 19.687 1.00 80.19 95 PRO A O 1
ATOM 714 N N . ILE A 1 96 ? -10.548 -2.209 21.213 1.00 86.69 96 ILE A N 1
ATOM 715 C CA . ILE A 1 96 ? -11.243 -2.735 22.381 1.00 86.69 96 ILE A CA 1
ATOM 716 C C . ILE A 1 96 ? -11.916 -1.554 23.058 1.00 86.69 96 ILE A C 1
ATOM 718 O O . ILE A 1 96 ? -11.254 -0.608 23.481 1.00 86.69 96 ILE A O 1
ATOM 722 N N . VAL A 1 97 ? -13.238 -1.619 23.189 1.00 90.75 97 VAL A N 1
ATOM 723 C CA . VAL A 1 97 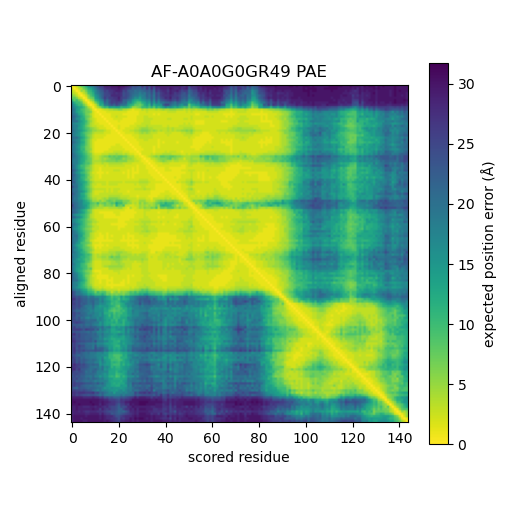? -14.036 -0.611 23.888 1.00 90.75 97 VAL A CA 1
ATOM 724 C C . VAL A 1 97 ? -14.824 -1.263 25.013 1.00 90.75 97 VAL A C 1
ATOM 726 O O . VAL A 1 97 ? -15.260 -2.407 24.902 1.00 90.75 97 VAL A O 1
ATOM 729 N N . SER A 1 98 ? -15.010 -0.525 26.100 1.00 90.81 98 SER A N 1
ATOM 730 C CA . SER A 1 98 ? -15.908 -0.904 27.187 1.00 90.81 98 SER A CA 1
ATOM 731 C C . SER A 1 98 ? -16.979 0.160 27.324 1.00 90.81 98 SER A C 1
ATOM 733 O O . SER A 1 98 ? -16.654 1.336 27.473 1.00 90.81 98 SER A O 1
ATOM 735 N N . THR A 1 99 ? -18.242 -0.246 27.248 1.00 90.31 99 THR A N 1
ATOM 736 C CA . THR A 1 99 ? -19.391 0.632 27.458 1.00 90.31 99 THR A CA 1
ATOM 737 C C . THR A 1 99 ? -19.853 0.540 28.904 1.00 90.31 99 THR A C 1
ATOM 739 O O . THR A 1 99 ? -19.957 -0.541 29.488 1.00 90.31 99 THR A O 1
ATOM 742 N N . ASN A 1 100 ? -20.136 1.690 29.506 1.00 89.69 100 ASN A N 1
ATOM 743 C CA . ASN A 1 100 ? -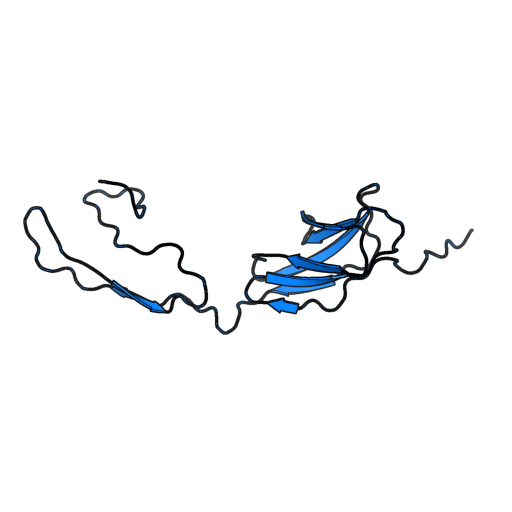20.751 1.727 30.822 1.00 89.69 100 ASN A CA 1
ATOM 744 C C . ASN A 1 100 ? -22.238 1.363 30.700 1.00 89.69 100 ASN A C 1
ATOM 746 O O . 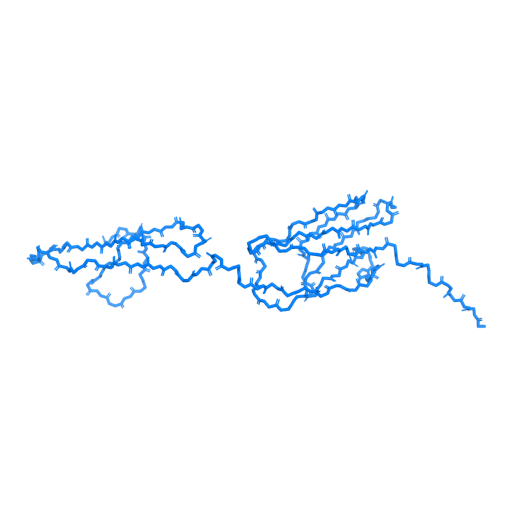ASN A 1 100 ? -22.883 1.754 29.723 1.00 89.69 100 ASN A O 1
ATOM 750 N N . PRO A 1 101 ? -22.810 0.643 31.683 1.00 90.19 101 PRO A N 1
ATOM 751 C CA . PRO A 1 101 ? -24.255 0.498 31.756 1.00 90.19 101 PRO A CA 1
ATOM 752 C C . PRO A 1 101 ? -24.901 1.879 31.884 1.00 90.19 101 PRO A C 1
ATOM 754 O O . PRO A 1 101 ? -24.322 2.788 32.486 1.00 90.19 101 PRO A O 1
ATOM 757 N N . VAL A 1 102 ? -26.102 2.020 31.330 1.00 89.19 102 VAL A N 1
ATOM 758 C CA . VAL A 1 102 ? -26.881 3.254 31.465 1.00 89.19 102 VAL A CA 1
ATOM 759 C C . VAL A 1 102 ? -27.309 3.416 32.930 1.00 89.19 102 VAL A C 1
ATOM 761 O O . VAL A 1 102 ? -27.589 2.426 33.617 1.00 89.19 102 VAL A O 1
ATOM 764 N N . TYR A 1 103 ? -27.260 4.644 33.442 1.00 88.06 103 TYR A N 1
ATOM 765 C CA . TYR A 1 103 ? -27.680 4.970 34.800 1.00 88.06 103 TYR A CA 1
ATOM 766 C C . TYR A 1 103 ? -28.273 6.379 34.900 1.00 88.06 103 TYR A C 1
ATOM 768 O O . TYR A 1 103 ? -28.054 7.247 34.054 1.00 88.06 103 TYR A O 1
ATOM 776 N N . GLY A 1 104 ? -28.983 6.636 36.004 1.00 87.00 104 GLY A N 1
ATOM 777 C CA . GLY A 1 104 ? -29.586 7.946 36.267 1.00 87.00 104 GLY A CA 1
ATOM 778 C C . GLY A 1 104 ? -30.728 8.285 35.308 1.00 87.00 104 GLY A C 1
ATOM 779 O O . GLY A 1 104 ? -30.911 9.458 34.991 1.00 87.00 104 GLY A O 1
ATOM 780 N N . GLU A 1 105 ? -31.456 7.265 34.849 1.00 88.69 105 GLU A N 1
ATOM 781 C CA . GLU A 1 105 ? -32.601 7.415 33.952 1.00 88.69 105 GLU A CA 1
ATOM 782 C C . GLU A 1 105 ? -33.675 8.317 34.577 1.00 88.69 105 GLU A C 1
ATOM 784 O O . GLU A 1 105 ? -34.104 8.125 35.718 1.00 88.69 105 GLU A O 1
ATOM 789 N N . THR A 1 106 ? -34.147 9.276 33.797 1.00 87.56 106 THR A N 1
ATOM 790 C CA . THR A 1 106 ? -35.350 10.076 34.045 1.00 87.56 106 THR A CA 1
ATOM 791 C C . THR A 1 106 ? -36.220 10.024 32.789 1.00 87.56 106 THR A C 1
ATOM 793 O O . THR A 1 106 ? -35.807 9.466 31.776 1.00 87.56 106 THR A O 1
ATOM 796 N N . GLU A 1 107 ? -37.400 10.645 32.808 1.00 81.38 107 GLU A N 1
ATOM 797 C CA . GLU A 1 107 ? -38.282 10.677 31.629 1.00 81.38 107 GLU A CA 1
ATOM 798 C C . GLU A 1 107 ? -37.626 11.282 30.374 1.00 81.38 107 GLU A C 1
ATOM 800 O O . GLU A 1 107 ? -38.015 10.937 29.262 1.00 81.38 107 GLU A O 1
ATOM 805 N N . VAL A 1 108 ? -36.637 12.172 30.534 1.00 85.44 108 VAL A N 1
ATOM 806 C CA . VAL A 1 108 ? -36.032 12.934 29.423 1.00 85.44 108 VAL A CA 1
ATOM 807 C C . VAL A 1 108 ? -34.502 12.902 29.400 1.00 85.44 108 VAL A C 1
ATOM 809 O O . VAL A 1 108 ? -33.885 13.606 28.606 1.00 85.44 108 VAL A O 1
ATOM 812 N N . SER A 1 109 ? -33.859 12.132 30.277 1.00 83.38 109 SER A N 1
ATOM 813 C CA . SER A 1 109 ? -32.396 12.034 30.295 1.00 83.38 109 SER A CA 1
ATOM 814 C C . SER A 1 109 ? -31.912 10.685 30.801 1.00 83.38 109 SER A C 1
ATOM 816 O O . SER A 1 109 ? -32.535 10.079 31.669 1.00 83.38 109 SER A O 1
ATOM 818 N N . ALA A 1 110 ? -30.776 10.260 30.262 1.00 84.19 110 ALA A N 1
ATOM 819 C CA . ALA A 1 110 ? -30.065 9.040 30.603 1.00 84.19 110 ALA A CA 1
ATOM 820 C C . ALA A 1 110 ? -28.564 9.342 30.588 1.00 84.19 110 ALA A C 1
ATOM 822 O O . ALA A 1 110 ? -28.106 10.187 29.811 1.00 84.19 110 ALA A O 1
ATOM 823 N N . ARG A 1 111 ? -27.779 8.678 31.440 1.00 86.31 111 ARG A N 1
ATOM 824 C CA . ARG A 1 111 ? -26.317 8.824 31.446 1.00 86.31 111 ARG A CA 1
ATOM 825 C C . ARG A 1 111 ? -25.693 7.510 31.015 1.00 86.31 111 ARG A C 1
ATOM 827 O O . ARG A 1 111 ? -25.995 6.462 31.570 1.00 86.31 111 ARG A O 1
ATOM 834 N N . SER A 1 112 ? -24.806 7.584 30.034 1.00 89.50 112 SER A N 1
ATOM 835 C CA . SER A 1 112 ? -24.007 6.459 29.558 1.00 89.50 112 SER A CA 1
ATOM 836 C C . SER A 1 112 ? -22.585 6.939 29.267 1.00 89.50 112 SER A C 1
ATOM 838 O O . SER A 1 112 ? -22.256 8.108 29.481 1.00 89.50 112 SER A O 1
ATOM 840 N N . GLY A 1 113 ? -21.725 6.036 28.821 1.00 87.81 113 GLY A N 1
ATOM 841 C CA . GLY A 1 113 ? -20.310 6.292 28.628 1.00 87.81 113 GLY A CA 1
ATOM 842 C C . GLY A 1 113 ? -19.590 5.110 28.017 1.00 87.81 113 GLY A C 1
ATOM 843 O O . GLY A 1 113 ? -20.159 4.041 27.791 1.00 87.81 113 GLY A O 1
ATOM 844 N N . GLY A 1 114 ? -18.302 5.306 27.800 1.00 87.81 114 GLY A N 1
ATOM 845 C CA . GLY A 1 114 ? -17.395 4.218 27.522 1.00 87.81 114 GLY A CA 1
ATOM 846 C C . GLY A 1 114 ? -15.956 4.690 27.503 1.00 87.81 114 GLY A C 1
ATOM 847 O O . GLY A 1 114 ? -15.672 5.886 27.435 1.00 87.81 114 GLY A O 1
ATOM 848 N N . THR A 1 115 ? -15.057 3.720 27.546 1.00 89.62 115 THR A N 1
ATOM 849 C CA . THR A 1 115 ? -13.619 3.934 27.433 1.00 89.62 115 THR A CA 1
ATOM 850 C C . THR A 1 115 ? -13.101 3.120 26.263 1.00 89.62 115 THR A C 1
ATOM 852 O O . THR A 1 115 ? -13.401 1.929 26.142 1.00 89.62 115 THR A O 1
ATOM 855 N N . ILE A 1 116 ? -12.287 3.752 25.423 1.00 88.50 116 ILE A N 1
ATOM 856 C CA . ILE A 1 116 ? -11.454 3.044 24.455 1.00 88.50 116 ILE A CA 1
ATOM 857 C C . ILE A 1 116 ? -10.290 2.441 25.245 1.00 88.50 116 ILE A C 1
ATOM 859 O O . ILE A 1 116 ? -9.440 3.166 25.754 1.00 88.50 116 ILE A O 1
ATOM 863 N N . ILE A 1 117 ? -10.307 1.120 25.423 1.00 88.12 117 ILE A N 1
ATOM 864 C CA . ILE A 1 117 ? -9.263 0.359 26.126 1.00 88.12 117 ILE A CA 1
ATOM 865 C C . ILE A 1 117 ? -8.031 0.210 25.227 1.00 88.12 117 ILE A C 1
ATOM 867 O O . ILE A 1 117 ? -6.906 0.258 25.713 1.00 88.12 117 ILE A O 1
ATOM 871 N N . SER A 1 118 ? -8.250 0.037 23.925 1.00 83.50 118 SER A N 1
ATOM 872 C CA . SER A 1 118 ? -7.210 0.025 22.899 1.00 83.50 118 SER A CA 1
ATOM 873 C C . SER A 1 118 ? -7.802 0.527 21.587 1.00 83.50 118 SER A C 1
ATOM 875 O O . SER A 1 118 ? -8.933 0.175 21.248 1.00 83.50 118 SER A O 1
ATOM 877 N N . ASP A 1 119 ? -7.045 1.336 20.854 1.00 79.88 119 ASP A N 1
ATOM 878 C CA . ASP A 1 119 ? -7.376 1.781 19.499 1.00 79.88 119 ASP A CA 1
ATOM 879 C C . ASP A 1 119 ? -7.067 0.721 18.433 1.00 79.88 119 ASP A C 1
ATOM 881 O O . ASP A 1 119 ? -7.427 0.887 17.267 1.00 79.88 119 ASP A O 1
ATOM 885 N N . GLY A 1 120 ? -6.432 -0.387 18.829 1.00 78.56 120 GLY A N 1
ATOM 886 C CA . GLY A 1 120 ? -6.036 -1.429 17.896 1.00 78.56 120 GLY A CA 1
ATOM 887 C C . GLY A 1 120 ? -4.961 -0.957 16.918 1.00 78.56 120 GLY A C 1
ATOM 888 O O . GLY A 1 120 ? -4.909 -1.452 15.803 1.00 78.56 120 GLY A O 1
ATOM 889 N N . GLY A 1 121 ? -4.141 0.033 17.291 1.00 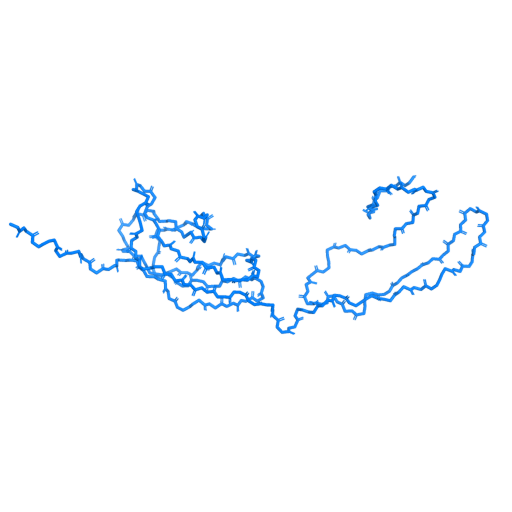72.00 121 GLY A N 1
ATOM 890 C CA . GLY A 1 121 ? -2.991 0.479 16.499 1.00 72.00 121 GLY A CA 1
ATOM 891 C C . GLY A 1 121 ? -3.309 1.436 15.343 1.00 72.00 121 GLY A C 1
ATOM 892 O O . GLY A 1 121 ? -2.386 1.888 14.665 1.00 72.00 121 GLY A O 1
ATOM 893 N N . SER A 1 122 ? -4.580 1.781 15.116 1.00 74.69 122 SER A N 1
ATOM 894 C CA . SER A 1 122 ? -4.983 2.829 14.170 1.00 74.69 122 SER A CA 1
ATOM 895 C C . SER A 1 122 ? -5.330 4.120 14.905 1.00 74.69 122 SER A C 1
ATOM 897 O O . SER A 1 122 ? -5.940 4.089 15.968 1.00 74.69 122 SER A O 1
ATOM 899 N N . VAL A 1 123 ? -5.029 5.274 14.299 1.00 76.38 123 VAL A N 1
ATOM 900 C CA . VAL A 1 123 ? -5.415 6.577 14.860 1.00 76.38 123 VAL A CA 1
ATOM 901 C C . VAL A 1 123 ? -6.937 6.657 14.995 1.00 76.38 123 VAL A C 1
ATOM 903 O O . VAL A 1 123 ? -7.665 6.545 14.007 1.00 76.38 123 VAL A O 1
ATOM 906 N N . VAL A 1 124 ? -7.418 6.893 16.216 1.00 78.56 124 VAL A N 1
ATOM 907 C CA . VAL A 1 124 ? -8.825 7.216 16.482 1.00 78.56 124 VAL A CA 1
ATOM 908 C C . VAL A 1 124 ? -9.075 8.664 16.069 1.00 78.56 124 VAL A C 1
ATOM 910 O O . VAL A 1 124 ? -8.571 9.589 16.704 1.00 78.56 124 VAL A O 1
ATOM 913 N N . THR A 1 125 ? -9.848 8.873 15.005 1.00 83.12 125 THR A N 1
ATOM 914 C CA . THR A 1 125 ? -10.192 10.220 14.517 1.00 83.12 125 THR A CA 1
ATOM 915 C C . THR A 1 125 ? -11.414 10.807 15.211 1.00 83.12 125 THR A C 1
ATOM 917 O O . THR A 1 125 ? -11.555 12.024 15.266 1.00 83.12 125 THR A O 1
ATOM 920 N N . GLU A 1 126 ? -12.292 9.956 15.746 1.00 81.19 126 GLU A N 1
ATOM 921 C CA . GLU A 1 126 ? -13.488 10.380 16.463 1.00 81.19 126 GLU A CA 1
ATOM 922 C C . GLU A 1 126 ? -13.969 9.288 17.425 1.00 81.19 126 GLU A C 1
ATOM 924 O O . GLU A 1 126 ? -13.857 8.094 17.143 1.00 81.19 126 GLU A O 1
ATOM 929 N N . ALA A 1 127 ? -14.499 9.701 18.574 1.00 83.94 127 ALA A N 1
ATOM 930 C CA . ALA A 1 127 ? -15.071 8.816 19.576 1.00 83.94 127 ALA A CA 1
ATOM 931 C C . ALA A 1 127 ? -16.229 9.522 20.277 1.00 83.94 127 ALA A C 1
ATOM 933 O O . ALA A 1 127 ? -16.124 10.693 20.642 1.00 83.94 127 ALA A O 1
ATOM 934 N N . GLY A 1 128 ? -17.327 8.806 20.500 1.00 81.56 128 GLY A N 1
ATOM 935 C CA . GLY A 1 128 ? -18.508 9.382 21.121 1.00 81.56 128 GLY A CA 1
ATOM 936 C C . GLY A 1 128 ? -19.556 8.339 21.469 1.00 81.56 128 GLY A C 1
ATOM 937 O O . GLY A 1 128 ? -19.438 7.161 21.134 1.00 81.56 128 GLY A O 1
ATOM 938 N N . ILE A 1 129 ? -20.589 8.800 22.163 1.00 79.56 129 ILE A N 1
ATOM 939 C CA . ILE A 1 129 ? -21.791 8.022 22.452 1.00 79.56 129 ILE A CA 1
ATOM 940 C C . ILE A 1 129 ? -22.842 8.465 21.446 1.00 79.56 129 ILE A C 1
ATOM 942 O O . ILE A 1 129 ? -23.101 9.662 21.335 1.00 79.56 129 ILE A O 1
ATOM 946 N N . VAL A 1 130 ? -23.473 7.514 20.760 1.00 78.44 130 VAL A N 1
ATOM 947 C CA . VAL A 1 130 ? -24.652 7.802 19.940 1.00 78.44 130 VAL A CA 1
ATOM 948 C C . VAL A 1 130 ? -25.875 7.186 20.603 1.00 78.44 130 VAL A C 1
ATOM 950 O O . VAL A 1 130 ? -25.850 6.025 21.011 1.00 78.44 130 VAL A O 1
ATOM 953 N N . TRP A 1 131 ? -26.933 7.977 20.744 1.00 73.19 131 TRP A N 1
ATOM 954 C CA . TRP A 1 131 ? -28.214 7.558 21.302 1.00 73.19 131 TRP A CA 1
ATOM 955 C C . TRP A 1 131 ? -29.342 8.062 20.404 1.00 73.19 131 TRP A C 1
ATOM 957 O O . TRP A 1 131 ? -29.173 9.031 19.669 1.00 73.19 131 TRP A O 1
ATOM 967 N N . SER A 1 132 ? -30.487 7.385 20.441 1.00 69.00 132 SER A N 1
ATOM 968 C CA . SER A 1 132 ? -31.664 7.779 19.673 1.00 69.00 132 SER A CA 1
ATOM 969 C C . SER A 1 132 ? -32.939 7.219 20.287 1.00 69.00 132 SER A C 1
ATOM 971 O O . SER A 1 132 ? -32.930 6.163 20.919 1.00 69.00 132 SER A O 1
ATOM 973 N N . THR A 1 133 ? -34.047 7.918 20.0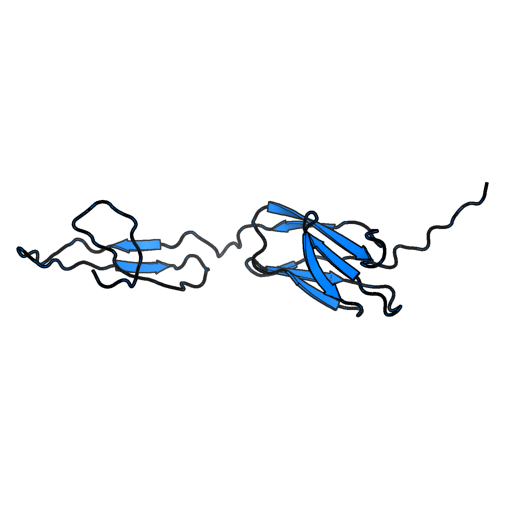52 1.00 71.94 133 THR A N 1
ATOM 974 C CA . THR A 1 133 ? -35.415 7.472 20.351 1.00 71.94 133 THR A CA 1
ATOM 975 C C . THR A 1 133 ? -36.118 6.863 19.126 1.00 71.94 133 THR A C 1
ATOM 977 O O . THR A 1 133 ? -37.248 6.391 19.240 1.00 71.94 133 THR A O 1
ATOM 980 N N . SER A 1 134 ? -35.458 6.846 17.956 1.00 67.88 134 SER A N 1
ATOM 981 C CA . SER A 1 134 ? -35.958 6.294 16.686 1.00 67.88 134 SER A CA 1
ATOM 982 C C . SER A 1 134 ? -34.878 5.508 15.912 1.00 67.88 134 SER A C 1
ATOM 984 O O . SER A 1 134 ? -33.685 5.793 16.011 1.00 67.88 134 SER A O 1
ATOM 986 N N . ASN A 1 135 ? -35.268 4.490 15.141 1.00 58.47 135 ASN A N 1
ATOM 987 C CA . ASN A 1 135 ? -34.325 3.656 14.381 1.00 58.47 135 ASN A CA 1
ATOM 988 C C . ASN A 1 135 ? -33.934 4.340 13.052 1.00 58.47 135 ASN A C 1
ATOM 990 O O . ASN A 1 135 ? -34.653 4.183 12.067 1.00 58.47 135 ASN A O 1
ATOM 994 N N . GLY A 1 136 ? -32.816 5.069 12.994 1.00 60.28 136 GLY A N 1
ATOM 995 C CA . GLY A 1 136 ? -32.305 5.675 11.753 1.00 60.28 136 GLY A CA 1
ATOM 996 C C . GLY A 1 136 ? -30.844 6.128 11.861 1.00 60.28 136 GLY A C 1
ATOM 997 O O . GLY A 1 136 ? -30.402 6.426 12.961 1.00 60.28 136 GLY A O 1
ATOM 998 N N . ASP A 1 137 ? -30.121 6.126 10.731 1.00 57.41 137 ASP A N 1
ATOM 999 C CA . ASP A 1 137 ? -28.658 6.286 10.586 1.00 57.41 137 ASP A CA 1
ATOM 1000 C C . ASP A 1 137 ? -27.983 7.223 11.603 1.00 57.41 137 ASP A C 1
ATOM 1002 O O . ASP A 1 137 ? -28.239 8.424 11.663 1.00 57.41 137 ASP A O 1
ATOM 1006 N N . PHE A 1 138 ? -27.065 6.645 12.376 1.00 63.22 138 PHE A N 1
ATOM 1007 C CA . PHE A 1 138 ? -26.432 7.264 13.534 1.00 63.22 138 PHE A CA 1
ATOM 1008 C C . PHE A 1 138 ? -25.075 7.869 13.174 1.00 63.22 138 PHE A C 1
ATOM 1010 O O . PHE A 1 138 ? -24.181 7.161 12.706 1.00 63.22 138 PHE A O 1
ATOM 1017 N N . LYS A 1 139 ? -24.899 9.165 13.446 1.00 60.31 139 LYS A N 1
ATOM 1018 C CA . LYS A 1 139 ? -23.610 9.856 13.348 1.00 60.31 139 LYS A CA 1
ATOM 1019 C C . LYS A 1 139 ? -23.241 10.508 14.672 1.00 60.31 139 LYS A C 1
ATOM 1021 O O . LYS A 1 139 ? -24.091 10.930 15.448 1.00 60.31 139 LYS A O 1
ATOM 1026 N N . ILE A 1 140 ? -21.944 10.560 14.910 1.00 57.16 140 ILE A N 1
ATOM 1027 C CA . ILE A 1 140 ? -21.305 11.310 15.981 1.00 57.16 140 ILE A CA 1
ATOM 1028 C C . ILE A 1 140 ? -21.270 12.790 15.558 1.00 57.16 140 ILE A C 1
ATOM 1030 O O . ILE A 1 140 ? -20.901 13.100 14.429 1.00 57.16 140 ILE A O 1
ATOM 1034 N N . GLY A 1 141 ? -21.759 13.686 16.424 1.00 54.69 141 GLY A N 1
ATOM 1035 C CA . GLY A 1 141 ? -21.648 15.139 16.231 1.00 54.69 141 GLY A CA 1
ATOM 1036 C C . GLY A 1 141 ? -22.781 15.874 15.500 1.00 54.69 141 GLY A C 1
ATOM 1037 O O . GLY A 1 141 ? -22.555 17.017 15.115 1.00 54.69 141 GLY A O 1
ATOM 1038 N N . GLU A 1 142 ? -23.974 15.296 15.321 1.00 55.28 142 GLU A N 1
ATOM 1039 C CA . GLU A 1 142 ? -25.150 16.081 14.898 1.00 55.28 142 GLU A CA 1
ATOM 1040 C C . GLU A 1 142 ? -26.091 16.346 16.079 1.00 55.28 142 GLU A C 1
ATOM 1042 O O . GLU A 1 142 ? -26.421 15.447 16.858 1.00 55.28 142 GLU A O 1
ATOM 1047 N N . ASP A 1 143 ? -26.478 17.612 16.219 1.00 49.00 143 ASP A N 1
ATOM 1048 C CA . ASP A 1 143 ? -27.426 18.101 17.211 1.00 49.00 143 ASP A CA 1
ATOM 1049 C C . ASP A 1 143 ? -28.791 17.443 16.938 1.00 49.00 143 ASP A C 1
ATOM 1051 O O . ASP A 1 143 ? -29.361 17.622 15.860 1.00 49.00 143 ASP A O 1
ATOM 1055 N N . GLY A 1 144 ? -29.278 16.639 17.888 1.00 48.75 144 GLY A N 1
ATOM 1056 C CA . GLY A 1 144 ? -30.602 16.007 17.819 1.00 48.75 144 GLY A CA 1
ATOM 1057 C C . GLY A 1 144 ? -31.764 16.993 17.873 1.00 48.75 144 GLY A C 1
ATOM 1058 O O . GLY A 1 144 ? -31.603 18.082 18.473 1.00 48.75 144 GLY A O 1
#

Solvent-accessible surface area (backbone atoms only — not comparable to full-atom values): 9087 Å² total; per-residue (Å²): 136,80,84,77,79,74,71,74,62,51,26,46,70,54,80,70,43,78,54,70,52,24,34,42,40,35,35,42,46,74,67,77,73,56,57,30,30,40,21,50,77,80,45,77,74,48,75,52,47,64,55,76,41,72,47,75,48,70,74,51,68,76,42,82,43,42,37,37,44,28,34,63,93,74,72,45,67,46,32,70,72,48,78,47,72,42,62,79,42,95,69,50,49,78,59,39,70,48,72,50,75,75,44,81,72,54,101,88,48,71,42,70,53,66,47,79,76,36,60,18,72,49,87,78,89,77,86,80,84,79,84,77,98,64,98,68,93,86,65,81,90,68,88,126

Sequence (144 aa):
MGIVIVSSPTCSIGDITQIGMDVSIPITLPGNGTWYSLNRDGDEVDRTKHTPDTIFDTNVPLGLHTYQIVKRSSGVSCGPAKTFVVVLPPDLEKPIVSTNPVYGETEVSARSGGTIISDGGSVVTEAGIVWSTSNGDFKIGEDG

Radius of gyration: 24.63 Å; Cα contacts (8 Å, |Δi|>4): 253; chains: 1; bounding box: 57×30×75 Å

Mean predicted aligned error: 11.71 Å

Organism: NCBI:txid1618729

Secondary structure (DSSP, 8-state):
---------S-EE---EEETTEEEEEEE---SS--EEEEETTEEEEEE--SSEEEEE-SPPSEEEEEEEEETTTTEE-S--EEEEE---TT----EEEEEEEES--SS--EEEEEEEE-TTS----------SS-S---TT---

Foldseek 3Di:
DDPPPPPDLQKDWDDWDDDQQKIKIWMGHNLPQFKKFKDKPRHGQDIDSDPRDIDIRPRHDAAKIKIFIAGVVVRDTRHDIDIDGDDHPPQQADWDKDKDDWDPDDPPDIDIDIDGPGNSPDDDPDDDDWDDPDDDDTDDPDDD

pLDDT: mean 83.81, std 14.7, range [39.78, 98.25]